Protein AF-A0A5A9FJ50-F1 (afdb_monomer_lite)

Foldseek 3Di:
DDPPPDPDDDPVSVVVVVVCVVVVPCVQVVQVVVCCVPPVPDDDDDPVRVVVVVVVVVVVVPDPDD

Structure (mmCIF, N/CA/C/O backbone):
data_AF-A0A5A9FJ50-F1
#
_entry.id   AF-A0A5A9FJ50-F1
#
loop_
_atom_site.group_PDB
_atom_site.id
_atom_site.type_symbol
_atom_site.label_atom_id
_atom_site.label_alt_id
_atom_site.label_comp_id
_atom_site.label_asym_id
_atom_site.label_entity_id
_atom_site.label_seq_id
_atom_site.pdbx_PDB_ins_code
_atom_site.Cartn_x
_atom_site.Cartn_y
_atom_site.Cartn_z
_atom_site.occupancy
_atom_site.B_iso_or_equiv
_atom_site.auth_seq_id
_atom_site.auth_comp_id
_atom_site.auth_asym_id
_atom_site.auth_atom_id
_atom_site.pdbx_PDB_model_num
ATOM 1 N N . MET A 1 1 ? 4.950 30.540 -28.790 1.00 36.81 1 MET A N 1
ATOM 2 C CA . MET A 1 1 ? 4.400 29.180 -28.607 1.00 36.81 1 MET A CA 1
ATOM 3 C C . MET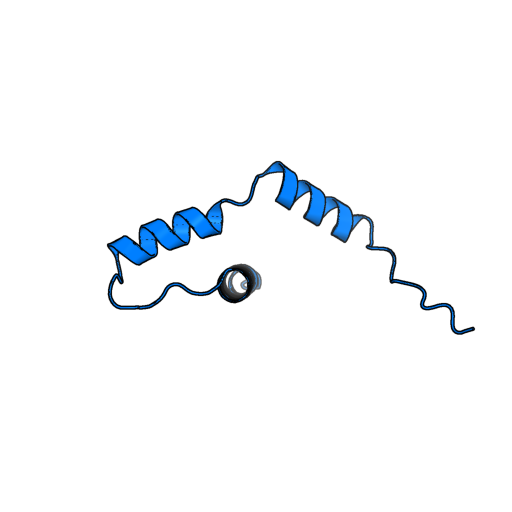 A 1 1 ? 5.467 28.338 -27.925 1.00 36.81 1 MET A C 1
ATOM 5 O O . MET A 1 1 ? 6.425 27.953 -28.577 1.00 36.81 1 MET A O 1
ATOM 9 N N . SER A 1 2 ? 5.376 28.152 -26.607 1.00 41.34 2 SER A N 1
ATOM 10 C CA . SER A 1 2 ? 6.387 27.418 -25.835 1.00 41.34 2 SER A CA 1
ATOM 11 C C . SER A 1 2 ? 6.112 25.920 -25.935 1.00 41.34 2 SER A C 1
ATOM 13 O O . SER A 1 2 ? 5.151 25.424 -25.351 1.00 41.34 2 SER A O 1
ATOM 15 N N . THR A 1 3 ? 6.929 25.199 -26.698 1.00 50.06 3 THR A N 1
ATOM 16 C CA . THR A 1 3 ? 6.886 23.737 -26.773 1.00 50.06 3 THR A CA 1
ATOM 17 C C . THR A 1 3 ? 7.398 23.154 -25.457 1.00 50.06 3 THR A C 1
ATOM 19 O O . THR A 1 3 ? 8.603 23.067 -25.228 1.00 50.06 3 THR A O 1
ATOM 22 N N . GLN A 1 4 ? 6.476 22.789 -24.565 1.00 46.88 4 GLN A N 1
ATOM 23 C CA . GLN A 1 4 ? 6.770 21.962 -23.396 1.00 46.88 4 GLN A CA 1
ATOM 24 C C . GLN A 1 4 ? 7.114 20.548 -23.875 1.00 46.88 4 GLN A C 1
ATOM 26 O O . GLN A 1 4 ? 6.235 19.738 -24.164 1.00 46.88 4 GLN A O 1
ATOM 31 N N . SER A 1 5 ? 8.408 20.256 -23.983 1.00 48.25 5 SER A N 1
ATOM 32 C CA . SER A 1 5 ? 8.910 18.901 -24.197 1.00 48.25 5 SER A CA 1
ATOM 33 C C . SER A 1 5 ? 8.654 18.081 -22.933 1.00 48.25 5 SER A C 1
ATOM 35 O O . SER A 1 5 ? 9.406 18.172 -21.963 1.00 48.25 5 SER A O 1
ATOM 37 N N . ALA A 1 6 ? 7.573 17.300 -22.916 1.00 58.34 6 ALA A N 1
ATOM 38 C CA . ALA A 1 6 ? 7.344 16.325 -21.857 1.00 58.34 6 ALA A CA 1
ATOM 39 C C . ALA A 1 6 ? 8.543 15.355 -21.814 1.00 58.34 6 ALA A C 1
ATOM 41 O O . ALA A 1 6 ? 8.928 14.831 -22.863 1.00 58.34 6 ALA A O 1
ATOM 42 N N . PRO A 1 7 ? 9.169 15.109 -20.648 1.00 58.31 7 PRO A N 1
ATOM 43 C CA . PRO A 1 7 ? 10.314 14.214 -20.575 1.00 58.31 7 PRO A CA 1
ATOM 44 C C . PRO A 1 7 ? 9.874 12.801 -20.971 1.00 58.31 7 PRO A C 1
ATOM 46 O O . PRO A 1 7 ? 9.084 12.166 -20.269 1.00 58.31 7 PRO A O 1
ATOM 49 N N . CYS A 1 8 ? 10.384 12.310 -22.104 1.00 58.97 8 CYS A N 1
ATOM 50 C CA . CYS A 1 8 ? 10.167 10.937 -22.542 1.00 58.97 8 CYS A CA 1
ATOM 51 C C . CYS A 1 8 ? 10.628 9.987 -21.425 1.00 58.97 8 CYS A C 1
ATOM 53 O O . CYS A 1 8 ? 11.791 10.053 -21.012 1.00 58.97 8 CYS A O 1
ATOM 55 N N . PRO A 1 9 ? 9.750 9.115 -20.897 1.00 60.28 9 PRO A N 1
ATOM 56 C CA . PRO A 1 9 ? 10.140 8.202 -19.839 1.00 60.28 9 PRO A CA 1
ATOM 57 C C . PRO A 1 9 ? 11.244 7.293 -20.371 1.00 60.28 9 PRO A C 1
ATOM 59 O O . PRO A 1 9 ? 11.101 6.676 -21.427 1.00 60.28 9 PRO A O 1
ATOM 62 N N . THR A 1 10 ? 12.350 7.211 -19.632 1.00 72.06 10 THR A N 1
ATOM 63 C CA . THR A 1 10 ? 13.442 6.302 -19.978 1.00 72.06 10 THR A CA 1
ATOM 64 C C . THR A 1 10 ? 12.899 4.874 -20.122 1.00 72.06 10 THR A C 1
ATOM 66 O O . THR A 1 10 ? 11.931 4.512 -19.440 1.00 72.06 10 THR A O 1
ATOM 69 N N . PRO A 1 11 ? 13.494 4.030 -20.983 1.00 74.31 11 PRO A N 1
ATOM 70 C CA . PRO A 1 11 ? 13.030 2.657 -21.196 1.00 74.31 11 PRO A CA 1
ATOM 71 C C . PRO A 1 11 ? 12.887 1.868 -19.884 1.00 74.31 11 PRO A C 1
ATOM 73 O O . PRO A 1 11 ? 11.942 1.100 -19.735 1.00 74.31 11 PRO A O 1
ATOM 76 N N . LEU A 1 12 ? 13.728 2.158 -18.885 1.00 75.00 12 LEU A N 1
ATOM 77 C CA . LEU A 1 12 ? 13.613 1.647 -17.514 1.00 75.00 12 LEU A CA 1
ATOM 78 C C . LEU A 1 12 ? 12.328 2.083 -16.793 1.00 75.00 12 LEU A C 1
ATOM 80 O O . LEU A 1 12 ? 11.652 1.250 -16.192 1.00 75.00 12 LEU A O 1
ATOM 84 N N . ARG A 1 13 ? 11.943 3.365 -16.867 1.00 72.62 13 ARG A N 1
ATOM 85 C CA . ARG A 1 13 ? 10.685 3.857 -16.273 1.00 72.62 13 ARG A CA 1
ATOM 86 C C . ARG A 1 13 ? 9.465 3.227 -16.943 1.00 72.62 13 ARG A C 1
ATOM 88 O O . ARG A 1 13 ? 8.502 2.892 -16.257 1.00 72.62 13 ARG A O 1
ATOM 95 N N . LYS A 1 14 ? 9.521 3.021 -18.262 1.00 75.81 14 LYS A N 1
ATOM 96 C CA . LYS A 1 14 ? 8.455 2.359 -19.029 1.00 75.81 14 LYS A CA 1
ATOM 97 C C . LYS A 1 14 ? 8.361 0.865 -18.703 1.00 75.81 14 LYS A C 1
ATOM 99 O O . LYS A 1 14 ? 7.262 0.370 -18.475 1.00 75.81 14 LYS A O 1
ATOM 104 N N . ALA A 1 15 ? 9.494 0.167 -18.615 1.00 77.00 15 ALA A N 1
ATOM 105 C CA . ALA A 1 15 ? 9.548 -1.232 -18.197 1.00 77.00 15 ALA A CA 1
ATOM 106 C C . ALA A 1 15 ? 8.991 -1.411 -16.778 1.00 77.00 15 ALA A C 1
ATOM 108 O O . ALA A 1 15 ? 8.129 -2.256 -16.565 1.00 77.00 15 ALA A O 1
ATOM 109 N N . LEU A 1 16 ? 9.383 -0.550 -15.834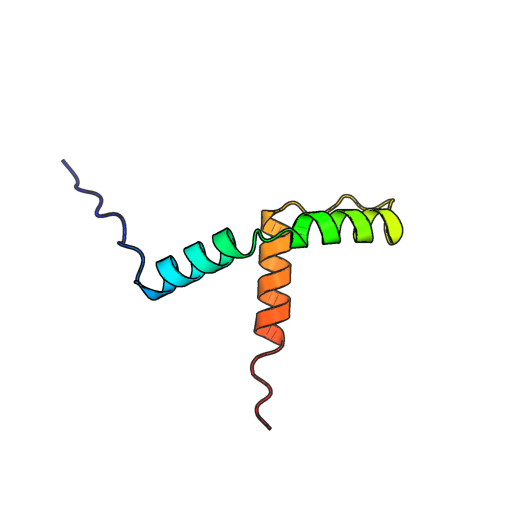 1.00 76.56 16 LEU A N 1
ATOM 110 C CA . LEU A 1 16 ? 8.852 -0.567 -14.472 1.00 76.56 16 LEU A CA 1
ATOM 111 C C . LEU A 1 16 ? 7.339 -0.301 -14.432 1.00 76.56 16 LEU A C 1
ATOM 113 O O . LEU A 1 16 ? 6.620 -0.983 -13.708 1.00 76.56 16 LEU A O 1
ATOM 117 N N . ALA A 1 17 ? 6.835 0.662 -15.210 1.00 73.19 17 ALA A N 1
ATOM 118 C CA . ALA A 1 17 ? 5.399 0.930 -15.301 1.00 73.19 17 ALA A CA 1
ATOM 119 C C . ALA A 1 17 ? 4.625 -0.266 -15.879 1.00 73.19 17 ALA A C 1
ATOM 121 O O . ALA A 1 17 ? 3.568 -0.622 -15.360 1.00 73.19 17 ALA A O 1
ATOM 122 N N . ASN A 1 18 ? 5.173 -0.919 -16.906 1.00 73.25 18 ASN A N 1
ATOM 123 C CA . ASN A 1 18 ? 4.583 -2.115 -17.499 1.00 73.25 18 ASN A CA 1
ATOM 124 C C . ASN A 1 18 ? 4.595 -3.296 -16.533 1.00 73.25 18 ASN A C 1
ATOM 126 O O . ASN A 1 18 ? 3.570 -3.947 -16.404 1.00 73.25 18 ASN A O 1
ATOM 130 N N . LEU A 1 19 ? 5.689 -3.533 -15.804 1.00 73.44 19 LEU A N 1
ATOM 131 C CA . LEU A 1 19 ? 5.751 -4.576 -14.775 1.00 73.44 19 LEU A CA 1
ATOM 132 C C . LEU A 1 19 ? 4.719 -4.308 -13.671 1.00 73.44 19 LEU A C 1
ATOM 134 O O . LEU A 1 19 ? 3.935 -5.189 -13.339 1.00 73.44 19 LEU A O 1
ATOM 138 N N . ARG A 1 20 ? 4.624 -3.070 -13.172 1.00 70.25 20 ARG A N 1
ATOM 139 C CA . ARG A 1 20 ? 3.603 -2.684 -12.177 1.00 70.25 20 ARG A CA 1
ATOM 140 C C . ARG A 1 20 ? 2.172 -2.885 -12.678 1.00 70.25 20 ARG A C 1
ATOM 142 O O . ARG A 1 20 ? 1.296 -3.201 -11.882 1.00 70.25 20 ARG A O 1
ATOM 149 N N . ARG A 1 21 ? 1.935 -2.691 -13.978 1.00 68.00 21 ARG A N 1
ATOM 150 C CA . ARG A 1 21 ? 0.637 -2.932 -14.620 1.00 68.00 21 ARG A CA 1
ATOM 151 C C . ARG A 1 21 ? 0.371 -4.424 -14.845 1.00 68.00 21 ARG A C 1
ATOM 153 O O . ARG A 1 21 ? -0.764 -4.847 -14.682 1.00 68.00 21 ARG A O 1
ATOM 160 N N . LEU A 1 22 ? 1.394 -5.203 -15.203 1.00 64.19 22 LEU A N 1
ATOM 161 C CA . LEU A 1 22 ? 1.286 -6.642 -15.464 1.00 64.19 22 LEU A CA 1
ATOM 162 C C . LEU A 1 22 ? 0.979 -7.424 -14.186 1.00 64.19 22 LEU A C 1
ATOM 164 O O . LEU A 1 22 ? 0.166 -8.338 -14.202 1.00 64.19 22 LEU A O 1
ATOM 168 N N . PHE A 1 23 ? 1.617 -7.040 -13.080 1.00 62.31 23 PHE A N 1
ATOM 169 C CA . PHE A 1 23 ? 1.456 -7.698 -11.785 1.00 62.31 23 PHE A CA 1
ATOM 170 C C . PHE A 1 23 ? 0.276 -7.171 -10.968 1.00 62.31 23 PHE A C 1
ATOM 172 O O . PHE A 1 23 ? 0.234 -7.474 -9.783 1.00 62.31 23 PHE A O 1
ATOM 179 N N . ASN A 1 24 ? -0.624 -6.387 -11.591 1.00 61.97 24 ASN A N 1
ATOM 180 C CA . ASN A 1 24 ? -1.831 -5.795 -11.007 1.00 61.97 24 ASN A CA 1
ATOM 181 C C . ASN A 1 24 ? -1.689 -5.581 -9.496 1.00 61.97 24 ASN A C 1
ATOM 183 O O . ASN A 1 24 ? -2.151 -6.395 -8.709 1.00 61.97 24 ASN A O 1
ATOM 187 N N . ASP A 1 25 ? -0.919 -4.557 -9.120 1.00 70.50 25 ASP A N 1
ATOM 188 C CA . ASP A 1 25 ? -0.439 -4.350 -7.751 1.00 70.50 25 ASP A CA 1
ATOM 189 C C . ASP A 1 25 ? -1.600 -4.123 -6.754 1.00 70.50 25 ASP A C 1
ATOM 191 O O . ASP A 1 25 ? -1.926 -2.990 -6.388 1.00 70.50 25 ASP A O 1
ATOM 195 N N . ASP A 1 26 ? -2.215 -5.226 -6.314 1.00 78.25 26 ASP A N 1
ATOM 196 C CA . ASP A 1 26 ? -3.304 -5.320 -5.333 1.00 78.25 26 ASP A CA 1
ATOM 197 C C . ASP A 1 26 ? -2.775 -5.191 -3.891 1.00 78.25 26 ASP A C 1
ATOM 199 O O . ASP A 1 26 ? -3.488 -5.431 -2.915 1.00 78.25 26 ASP A O 1
ATOM 203 N N . SER A 1 27 ? -1.509 -4.786 -3.731 1.00 81.00 27 SER A N 1
ATOM 204 C CA . SER A 1 27 ? -0.877 -4.517 -2.433 1.00 81.00 27 SER A CA 1
ATOM 205 C C . SER A 1 27 ? -1.691 -3.550 -1.578 1.00 81.00 27 SER A C 1
ATOM 207 O O . SER A 1 27 ? -1.750 -3.718 -0.362 1.00 81.00 27 SER A O 1
ATOM 209 N N . TYR A 1 28 ? -2.358 -2.578 -2.206 1.00 85.25 28 TYR A N 1
ATOM 210 C CA . TYR A 1 28 ? -3.224 -1.638 -1.505 1.00 85.25 28 TYR A CA 1
ATOM 211 C C . TYR A 1 28 ? -4.500 -2.289 -0.958 1.00 85.25 28 TYR A C 1
ATOM 213 O O . TYR A 1 28 ? -4.883 -2.005 0.174 1.00 85.25 28 TYR A O 1
ATOM 221 N N . GLU A 1 29 ? -5.135 -3.184 -1.718 1.00 87.25 29 GLU A N 1
ATOM 222 C CA . GLU A 1 29 ? -6.335 -3.896 -1.255 1.00 87.25 29 GLU A CA 1
ATOM 223 C C . GLU A 1 29 ? -5.977 -4.843 -0.105 1.00 87.25 29 GLU A C 1
ATOM 225 O O . GLU A 1 29 ? -6.608 -4.816 0.950 1.00 87.25 29 GLU A O 1
ATOM 230 N N . ARG A 1 30 ? -4.862 -5.576 -0.235 1.00 86.50 30 ARG A N 1
ATOM 231 C CA . ARG A 1 30 ? -4.311 -6.391 0.861 1.00 86.50 30 ARG A CA 1
ATOM 232 C C . ARG A 1 30 ? -3.975 -5.567 2.102 1.00 86.50 30 ARG A C 1
ATOM 234 O O . ARG A 1 30 ? -4.211 -6.021 3.220 1.00 86.50 30 ARG A O 1
ATOM 241 N N . TYR A 1 31 ? -3.423 -4.367 1.921 1.00 88.19 31 TYR A N 1
ATOM 242 C CA . TYR A 1 31 ? -3.182 -3.442 3.024 1.00 88.19 31 TYR A CA 1
ATOM 243 C C . TYR A 1 31 ? -4.490 -3.021 3.689 1.00 88.19 31 TYR A C 1
ATOM 245 O O . TYR A 1 31 ? -4.571 -3.090 4.910 1.00 88.19 31 TYR A O 1
ATOM 253 N N . ARG A 1 32 ? -5.516 -2.647 2.917 1.00 89.00 32 ARG A N 1
ATOM 254 C CA . ARG A 1 32 ? -6.831 -2.278 3.456 1.00 89.00 32 ARG A CA 1
ATOM 255 C C . ARG A 1 32 ? -7.468 -3.404 4.258 1.00 89.00 32 ARG A C 1
ATOM 257 O O . ARG A 1 32 ? -7.985 -3.149 5.340 1.00 89.00 32 ARG A O 1
ATOM 264 N N . GLU A 1 33 ? -7.424 -4.633 3.756 1.00 89.75 33 GLU A N 1
ATOM 265 C CA . GLU A 1 33 ? -7.952 -5.797 4.473 1.00 89.75 33 GLU A CA 1
ATOM 266 C C . GLU A 1 33 ? -7.203 -6.047 5.784 1.00 89.75 33 GLU A C 1
ATOM 268 O O . GLU A 1 33 ? -7.823 -6.285 6.821 1.00 89.75 33 GLU A O 1
ATOM 273 N N . ALA A 1 34 ? -5.870 -5.977 5.762 1.00 88.69 34 ALA A N 1
ATOM 274 C CA . ALA A 1 34 ? -5.059 -6.124 6.965 1.00 88.69 34 ALA A CA 1
ATOM 275 C C . ALA A 1 34 ? -5.321 -4.981 7.957 1.00 88.69 34 ALA A C 1
ATOM 277 O O . ALA A 1 34 ? -5.481 -5.219 9.149 1.00 88.69 34 ALA A O 1
ATOM 278 N N . GLN A 1 35 ? -5.419 -3.747 7.471 1.00 89.75 35 GLN A N 1
ATOM 279 C CA . GLN A 1 35 ? -5.652 -2.565 8.289 1.00 89.75 35 GLN A CA 1
ATOM 280 C C . GLN A 1 35 ? -7.029 -2.615 8.964 1.00 89.75 35 GLN A C 1
ATOM 282 O O . GLN A 1 35 ? -7.106 -2.411 10.169 1.00 89.75 35 GLN A O 1
ATOM 287 N N . ALA A 1 36 ? -8.071 -3.049 8.251 1.00 89.62 36 ALA A N 1
ATOM 288 C CA . ALA A 1 36 ? -9.390 -3.294 8.836 1.00 89.62 36 ALA A CA 1
ATOM 289 C C . ALA A 1 36 ? -9.387 -4.392 9.920 1.00 89.62 36 ALA A C 1
ATOM 291 O O . ALA A 1 36 ? -10.224 -4.366 10.818 1.00 89.62 36 ALA A O 1
ATOM 292 N N . ARG A 1 37 ? -8.462 -5.361 9.855 1.00 90.38 37 ARG A N 1
ATOM 293 C CA . ARG A 1 37 ? -8.323 -6.427 10.865 1.00 90.3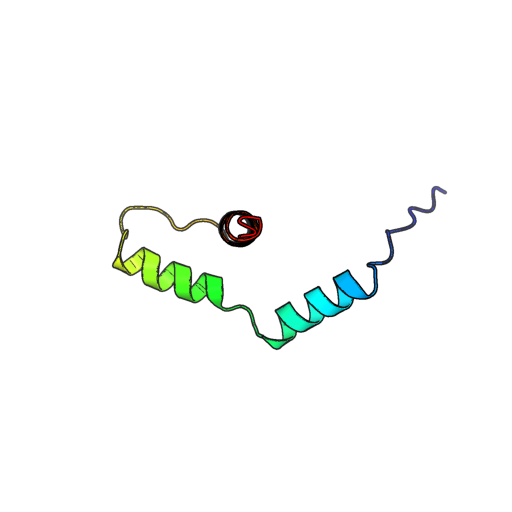8 37 ARG A CA 1
ATOM 294 C C . ARG A 1 37 ? -7.505 -6.001 12.083 1.00 90.38 37 ARG A C 1
ATOM 296 O O . ARG A 1 37 ? -7.833 -6.406 13.191 1.00 90.38 37 ARG A O 1
ATOM 303 N N . PHE A 1 38 ? -6.424 -5.250 11.878 1.00 88.19 38 PHE A N 1
ATOM 304 C CA . PHE A 1 38 ? -5.442 -4.945 12.926 1.00 88.19 38 PHE A CA 1
ATOM 305 C C . PHE A 1 38 ? -5.612 -3.560 13.559 1.00 88.19 38 PHE A C 1
ATOM 307 O O . PHE A 1 38 ? -5.177 -3.364 14.689 1.00 88.19 38 PHE A O 1
ATOM 314 N N . ALA A 1 39 ? -6.211 -2.608 12.844 1.00 88.38 39 ALA A N 1
ATOM 315 C CA . ALA A 1 39 ? -6.399 -1.232 13.295 1.00 88.38 39 ALA A CA 1
ATOM 316 C C . ALA A 1 39 ? -7.707 -0.645 12.724 1.00 88.38 39 ALA A C 1
ATOM 318 O O . ALA A 1 39 ? -7.654 0.284 11.916 1.00 88.38 39 ALA A O 1
ATOM 319 N N . PRO A 1 40 ? -8.881 -1.189 13.108 1.00 85.19 40 PRO A N 1
ATOM 320 C CA . PRO A 1 40 ? -10.172 -0.744 12.578 1.00 85.19 40 PRO A CA 1
ATOM 321 C C . PRO A 1 40 ? -10.516 0.709 12.942 1.00 85.19 40 PRO A C 1
ATOM 323 O O . PRO A 1 40 ? -11.256 1.352 12.203 1.00 85.19 40 PRO A O 1
ATOM 326 N N . ASP A 1 41 ? -9.980 1.225 14.051 1.00 92.19 41 ASP A N 1
ATOM 327 C CA . ASP A 1 41 ? -10.214 2.598 14.521 1.00 92.19 41 ASP A CA 1
ATOM 328 C C . ASP A 1 41 ? -9.369 3.653 13.788 1.00 92.19 41 ASP A C 1
ATOM 330 O O . ASP A 1 41 ? -9.686 4.842 13.826 1.00 92.19 41 ASP A O 1
ATOM 334 N N . GLU A 1 42 ? -8.291 3.244 13.112 1.00 87.44 42 GLU A N 1
ATOM 335 C CA . GLU A 1 42 ? -7.463 4.161 12.330 1.00 87.44 42 GLU A CA 1
ATOM 336 C C . GLU A 1 42 ? -8.020 4.248 10.897 1.00 87.44 42 GLU A C 1
ATOM 338 O O . GLU A 1 42 ? -8.440 3.236 10.333 1.00 87.44 42 GLU A O 1
ATOM 343 N N . PRO A 1 43 ? -8.057 5.424 10.251 1.00 87.25 43 PRO A N 1
ATOM 344 C CA . PRO A 1 43 ? -8.395 5.495 8.835 1.00 87.25 43 PRO A CA 1
ATOM 345 C C . PRO A 1 43 ? -7.251 4.923 7.975 1.00 87.25 43 PRO A C 1
ATOM 347 O O . PRO A 1 43 ? -6.081 5.215 8.244 1.00 87.25 43 PRO A O 1
ATOM 350 N N . PRO A 1 44 ? -7.546 4.138 6.917 1.00 88.44 44 PRO A N 1
ATOM 351 C CA . PRO A 1 44 ? -6.512 3.653 6.011 1.00 88.44 44 PRO A CA 1
ATOM 352 C C . PRO A 1 44 ? -5.773 4.820 5.365 1.00 88.44 44 PRO A C 1
ATOM 354 O O . PRO A 1 44 ? -6.379 5.826 4.989 1.00 88.44 44 PRO A O 1
ATOM 357 N N . LEU A 1 45 ? -4.467 4.646 5.160 1.00 89.38 45 LEU A N 1
ATOM 358 C CA . LEU A 1 45 ? -3.698 5.555 4.318 1.00 89.38 45 LEU A CA 1
ATOM 359 C C . LEU A 1 45 ? -4.296 5.596 2.915 1.00 89.38 45 LEU A C 1
ATOM 361 O O . LEU A 1 45 ? -4.698 4.562 2.382 1.00 89.38 45 LEU A O 1
ATOM 365 N N . ASP A 1 46 ? -4.273 6.768 2.286 1.00 88.75 46 ASP A N 1
ATOM 366 C CA . ASP A 1 46 ? -4.612 6.867 0.875 1.00 88.75 46 ASP A CA 1
ATOM 367 C C . ASP A 1 46 ? -3.588 6.111 0.009 1.00 88.75 46 ASP A C 1
ATOM 369 O O . ASP A 1 46 ? -2.464 5.785 0.413 1.00 88.75 46 ASP A O 1
ATOM 373 N N . ARG A 1 47 ? -3.976 5.834 -1.234 1.00 83.12 47 ARG A N 1
ATOM 374 C CA . ARG A 1 47 ? -3.195 5.001 -2.154 1.00 83.12 47 ARG A CA 1
ATOM 375 C C . ARG A 1 47 ? -1.804 5.570 -2.456 1.00 83.12 47 ARG A C 1
ATOM 377 O O . ARG A 1 47 ? -0.873 4.801 -2.712 1.00 83.12 47 ARG A O 1
ATOM 384 N N . GLN A 1 48 ? -1.652 6.894 -2.460 1.00 83.31 48 GLN A N 1
ATOM 385 C CA . GLN A 1 48 ? -0.381 7.571 -2.707 1.00 83.31 48 GLN A CA 1
ATOM 386 C C . GLN A 1 48 ? 0.510 7.523 -1.462 1.00 83.31 48 GLN A C 1
ATOM 388 O O . GLN A 1 48 ? 1.681 7.150 -1.584 1.00 83.31 48 GLN A O 1
ATOM 393 N N . ALA A 1 49 ? -0.040 7.805 -0.279 1.00 87.62 49 ALA A N 1
ATOM 394 C CA . ALA A 1 49 ? 0.673 7.691 0.992 1.00 87.62 49 ALA A CA 1
ATOM 395 C C . ALA A 1 49 ? 1.135 6.252 1.268 1.00 87.62 49 ALA A C 1
ATOM 397 O O . ALA A 1 49 ? 2.292 6.031 1.640 1.00 87.62 49 ALA A O 1
ATOM 398 N N . PHE A 1 50 ? 0.285 5.258 0.993 1.00 87.88 50 PHE A N 1
ATOM 399 C CA . PHE A 1 50 ? 0.647 3.843 1.088 1.00 87.88 50 PHE A CA 1
ATOM 400 C C . PHE A 1 50 ? 1.833 3.501 0.179 1.00 87.88 50 PHE A C 1
ATOM 402 O O . PHE A 1 50 ? 2.826 2.935 0.637 1.00 87.88 50 PHE A O 1
ATOM 409 N N . LYS A 1 51 ? 1.784 3.900 -1.101 1.00 84.00 51 LYS A N 1
ATOM 410 C CA . LYS A 1 51 ? 2.883 3.647 -2.047 1.00 84.00 51 LYS A CA 1
ATOM 411 C C . LYS A 1 51 ? 4.175 4.345 -1.634 1.00 84.00 51 LYS A C 1
ATOM 413 O O . LYS A 1 51 ? 5.238 3.740 -1.758 1.00 84.00 51 LYS A O 1
ATOM 418 N N . ALA A 1 52 ? 4.106 5.579 -1.138 1.00 83.94 52 ALA A N 1
ATOM 419 C CA . ALA A 1 52 ? 5.275 6.295 -0.632 1.00 83.94 52 ALA A CA 1
ATOM 420 C C . ALA A 1 52 ? 5.905 5.559 0.562 1.00 83.94 52 ALA A C 1
ATOM 422 O O . ALA A 1 52 ? 7.116 5.336 0.577 1.00 83.94 52 ALA A O 1
ATOM 423 N N . ARG A 1 53 ? 5.081 5.092 1.509 1.00 83.62 53 ARG A N 1
ATOM 424 C CA . ARG A 1 53 ? 5.525 4.307 2.669 1.00 83.62 53 ARG A CA 1
ATOM 425 C C . ARG A 1 53 ? 6.113 2.954 2.261 1.00 83.62 53 ARG A C 1
ATOM 427 O O . ARG A 1 53 ? 7.169 2.583 2.765 1.00 83.62 53 ARG A O 1
ATOM 434 N N . GLN A 1 54 ? 5.497 2.255 1.307 1.00 81.81 54 GLN A N 1
ATOM 435 C CA . GLN A 1 54 ? 6.006 0.990 0.764 1.00 81.81 54 GLN A CA 1
ATOM 436 C C . GLN A 1 54 ? 7.366 1.175 0.078 1.00 81.81 54 GLN A C 1
ATOM 438 O O . GLN A 1 54 ? 8.286 0.385 0.299 1.00 81.81 54 GLN A O 1
ATOM 443 N N . ILE A 1 55 ? 7.516 2.231 -0.730 1.00 76.56 55 ILE A N 1
ATOM 444 C CA . ILE A 1 55 ? 8.789 2.581 -1.371 1.00 76.56 55 ILE A CA 1
ATOM 445 C C . ILE A 1 55 ? 9.836 2.886 -0.300 1.00 76.56 55 ILE A C 1
ATOM 447 O O . ILE A 1 55 ? 10.922 2.321 -0.358 1.00 76.56 55 ILE A O 1
ATOM 451 N N . LEU A 1 56 ? 9.506 3.695 0.708 1.00 77.00 56 LEU A N 1
ATOM 452 C CA . LEU A 1 56 ? 10.424 4.030 1.797 1.00 77.00 56 LEU A CA 1
ATOM 453 C C . LEU A 1 56 ? 10.888 2.785 2.572 1.00 77.00 56 LEU A C 1
ATOM 455 O O . LEU A 1 56 ? 12.082 2.621 2.802 1.00 77.00 56 LEU A O 1
ATOM 459 N N . MET A 1 57 ? 9.973 1.874 2.916 1.00 75.75 57 MET A N 1
ATOM 460 C CA . MET A 1 57 ? 10.300 0.606 3.589 1.00 75.75 57 MET A CA 1
ATOM 461 C C . MET A 1 57 ? 11.176 -0.311 2.730 1.00 75.75 57 MET A C 1
ATOM 463 O O . MET A 1 57 ? 12.037 -1.019 3.251 1.00 75.75 57 MET A O 1
ATOM 467 N N . THR A 1 58 ? 10.961 -0.303 1.414 1.00 70.62 58 THR A N 1
ATOM 468 C CA . THR A 1 58 ? 11.735 -1.118 0.469 1.00 70.62 58 THR A CA 1
ATOM 469 C C . THR A 1 58 ? 13.129 -0.533 0.250 1.00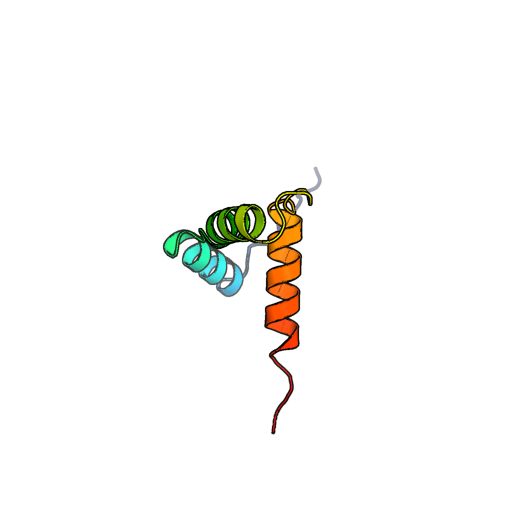 70.62 58 THR A C 1
ATOM 471 O O . THR A 1 58 ? 14.113 -1.267 0.268 1.00 70.62 58 THR A O 1
ATOM 474 N N . LEU A 1 59 ? 13.235 0.791 0.103 1.00 65.88 59 LEU A N 1
ATOM 475 C CA . LEU A 1 59 ? 14.507 1.501 -0.049 1.00 65.88 59 LEU A CA 1
ATOM 476 C C . LEU A 1 59 ? 15.339 1.464 1.239 1.00 65.88 59 LEU A C 1
ATOM 478 O O . LEU A 1 59 ? 16.552 1.301 1.173 1.00 65.88 59 LEU A O 1
ATOM 482 N N . GLY A 1 60 ? 14.699 1.518 2.411 1.00 58.88 60 GLY A N 1
ATOM 483 C CA . GLY A 1 60 ? 15.365 1.368 3.709 1.00 58.88 60 GLY A CA 1
ATOM 484 C C . GLY A 1 60 ? 15.958 -0.024 3.958 1.00 58.88 60 GLY A C 1
ATOM 485 O O . GLY A 1 60 ? 16.755 -0.189 4.875 1.00 58.88 60 GLY A O 1
ATOM 486 N N . ARG A 1 61 ? 15.607 -1.028 3.141 1.00 59.44 61 ARG A N 1
ATOM 487 C CA . ARG A 1 61 ? 16.193 -2.379 3.193 1.00 59.44 61 ARG A CA 1
ATOM 488 C C . ARG A 1 61 ? 17.394 -2.572 2.264 1.00 59.44 61 ARG A C 1
ATOM 490 O O . ARG A 1 61 ? 18.039 -3.612 2.334 1.00 59.44 61 ARG A O 1
ATOM 497 N N . GLY A 1 62 ? 17.712 -1.599 1.412 1.00 60.62 62 GLY A N 1
ATOM 498 C CA . GLY A 1 62 ? 18.763 -1.709 0.403 1.00 60.62 62 GLY A CA 1
ATOM 499 C C . GLY A 1 62 ? 19.900 -0.723 0.626 1.00 60.62 62 GLY A C 1
ATOM 500 O O . GLY A 1 62 ? 20.007 0.223 -0.138 1.00 60.62 62 GLY A O 1
ATOM 501 N N . CYS A 1 63 ? 20.713 -0.937 1.666 1.00 57.78 63 CYS A N 1
ATOM 502 C CA . CYS A 1 63 ? 22.096 -0.428 1.769 1.00 57.78 63 CYS A CA 1
ATOM 503 C C . CYS A 1 63 ? 22.900 -1.032 2.942 1.00 57.78 63 CYS A C 1
ATOM 505 O O . CYS A 1 63 ? 23.978 -0.540 3.260 1.00 57.78 63 CYS A O 1
ATOM 507 N N . CYS A 1 64 ? 22.439 -2.108 3.589 1.00 61.88 64 CYS A N 1
ATOM 508 C CA . CYS A 1 64 ? 23.297 -2.880 4.492 1.00 61.88 64 CYS A CA 1
ATOM 509 C C . CYS A 1 64 ? 24.074 -3.911 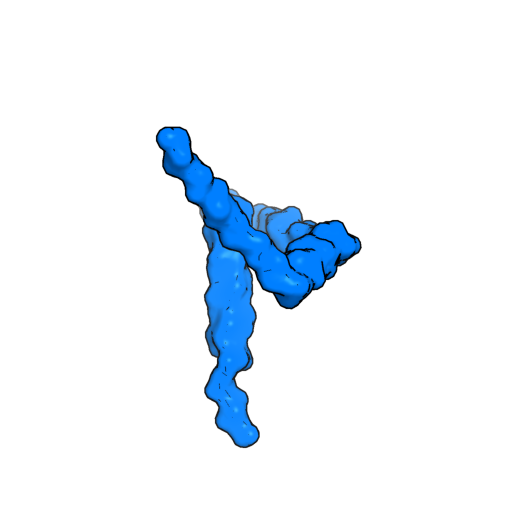3.666 1.00 61.88 64 CYS A C 1
ATOM 511 O O . CYS A 1 64 ? 23.727 -5.090 3.640 1.00 61.88 64 CYS A O 1
ATOM 513 N N . GLY A 1 65 ? 25.083 -3.432 2.934 1.00 55.81 65 GLY A N 1
ATOM 514 C CA . GLY A 1 65 ? 26.137 -4.284 2.394 1.00 55.81 65 GLY A CA 1
ATOM 515 C C . GLY A 1 65 ? 26.944 -4.853 3.557 1.00 55.81 65 GLY A C 1
ATOM 516 O O . GLY A 1 65 ? 27.487 -4.089 4.355 1.00 55.81 65 GLY A O 1
ATOM 517 N N . ARG A 1 66 ? 26.956 -6.178 3.679 1.00 44.06 66 ARG A N 1
ATOM 518 C CA . ARG A 1 66 ? 27.918 -6.913 4.496 1.00 44.06 66 ARG A CA 1
ATOM 519 C C . ARG A 1 66 ? 29.026 -7.421 3.590 1.00 44.06 66 ARG A C 1
ATOM 521 O O . ARG A 1 66 ? 28.685 -7.795 2.446 1.00 44.06 66 ARG A O 1
#

Sequence (66 aa):
MSTQSAPCPTPLRKALANLRRLFNDDSYERYREAQA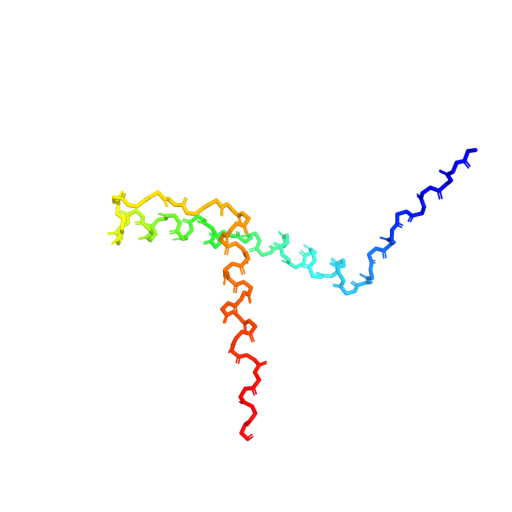RFAPDEPPLDRQAFKARQILMTLGRGCCGR

Secondary structure (DSSP, 8-state):
-------PPPHHHHHHHHHHHHTT-THHHHHHHHHHHH-TTSPPPPHHHHHHHHHHHHHTTS----

pLDDT: mean 73.91, std 14.09, range [36.81, 92.19]

Radius of gyration: 16.98 Å; chains: 1; bounding box: 38×37×43 Å